Protein AF-A0A7H1MFG8-F1 (afdb_monomer_lite)

Structure (mmCIF, N/CA/C/O backbone):
data_AF-A0A7H1MFG8-F1
#
_entry.id   AF-A0A7H1MFG8-F1
#
loop_
_atom_site.group_PDB
_atom_site.id
_atom_site.type_symbol
_atom_site.label_atom_id
_atom_site.label_alt_id
_atom_site.label_comp_id
_atom_site.label_asym_id
_atom_site.label_entity_id
_atom_site.label_seq_id
_atom_site.pdbx_PDB_ins_code
_atom_site.Cartn_x
_atom_site.Cartn_y
_atom_site.Cartn_z
_atom_site.occupancy
_atom_site.B_iso_or_equiv
_atom_site.auth_seq_id
_atom_site.auth_comp_id
_atom_site.auth_asym_id
_atom_site.auth_atom_id
_atom_site.pdbx_PDB_model_num
ATOM 1 N N . MET A 1 1 ? 10.730 -4.091 -12.799 1.00 57.28 1 MET A N 1
ATOM 2 C CA . MET A 1 1 ? 9.739 -3.023 -13.098 1.00 57.28 1 MET A CA 1
ATOM 3 C C . MET A 1 1 ? 8.597 -3.473 -14.010 1.00 57.28 1 MET A C 1
ATOM 5 O O . MET A 1 1 ? 7.467 -3.427 -13.550 1.00 57.28 1 MET A O 1
ATOM 9 N N . LYS A 1 2 ? 8.839 -3.908 -15.263 1.00 63.31 2 LYS A N 1
ATOM 10 C CA . LYS A 1 2 ? 7.755 -4.246 -16.223 1.00 63.31 2 LYS A CA 1
ATOM 11 C C . LYS A 1 2 ? 6.817 -5.373 -15.768 1.00 63.31 2 LYS A C 1
ATOM 13 O O . LYS A 1 2 ? 5.649 -5.380 -16.132 1.00 63.31 2 LYS A O 1
ATOM 18 N N . GLU A 1 3 ? 7.324 -6.309 -14.975 1.00 64.81 3 GLU A N 1
ATOM 19 C CA . GLU A 1 3 ? 6.545 -7.427 -14.436 1.00 64.81 3 GLU A CA 1
ATOM 20 C C . GLU A 1 3 ? 5.458 -6.963 -13.454 1.00 64.81 3 GLU A C 1
ATOM 22 O O . GLU A 1 3 ? 4.310 -7.381 -13.560 1.00 64.81 3 GLU A O 1
ATOM 27 N N . TYR A 1 4 ? 5.777 -5.999 -12.585 1.00 67.25 4 TYR A N 1
ATOM 28 C CA . TYR A 1 4 ? 4.844 -5.461 -11.591 1.00 67.25 4 TYR A CA 1
ATOM 29 C C . TYR A 1 4 ? 3.778 -4.540 -12.190 1.00 67.25 4 TYR A C 1
ATOM 31 O O . TYR A 1 4 ? 2.659 -4.508 -11.688 1.00 67.25 4 TYR A O 1
ATOM 39 N N . GLN A 1 5 ? 4.080 -3.855 -13.300 1.00 66.44 5 GLN A N 1
ATOM 40 C CA . GLN A 1 5 ? 3.104 -3.017 -14.011 1.00 66.44 5 GLN A CA 1
ATOM 41 C C . GLN A 1 5 ? 1.879 -3.800 -14.500 1.00 66.44 5 GLN A C 1
ATOM 43 O O . GLN A 1 5 ? 0.810 -3.213 -14.631 1.00 66.44 5 GLN A O 1
ATOM 48 N N . ARG A 1 6 ? 2.011 -5.109 -14.758 1.00 68.88 6 ARG A N 1
ATOM 49 C CA . ARG A 1 6 ? 0.874 -5.958 -15.148 1.00 68.88 6 ARG A CA 1
ATOM 50 C C . ARG A 1 6 ? -0.119 -6.175 -14.008 1.00 68.88 6 ARG A C 1
ATOM 52 O O . ARG A 1 6 ? -1.298 -6.352 -14.275 1.00 68.88 6 ARG A O 1
ATOM 59 N N . PHE A 1 7 ? 0.363 -6.160 -12.768 1.00 65.62 7 PHE A N 1
ATOM 60 C CA . PHE A 1 7 ? -0.454 -6.361 -11.570 1.00 65.62 7 PHE A CA 1
ATOM 61 C C . PHE A 1 7 ? -0.911 -5.040 -10.957 1.00 65.62 7 PHE A C 1
ATOM 63 O O . PHE A 1 7 ? -1.987 -4.957 -10.378 1.00 65.62 7 PHE A O 1
ATOM 70 N N . SER A 1 8 ? -0.089 -4.000 -11.071 1.00 64.94 8 SER A N 1
ATOM 71 C CA . SER A 1 8 ? -0.366 -2.700 -10.485 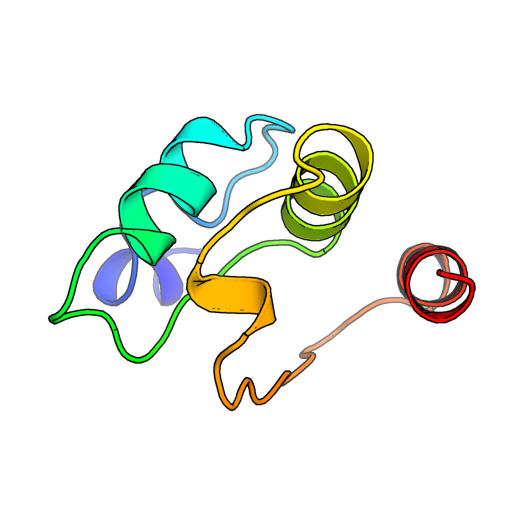1.00 64.94 8 SER A CA 1
ATOM 72 C C . SER A 1 8 ? 0.362 -1.620 -11.303 1.00 64.94 8 SER A C 1
ATOM 74 O O . SER A 1 8 ? 1.549 -1.351 -11.094 1.00 64.94 8 SER A O 1
ATOM 76 N N . PRO A 1 9 ? -0.310 -1.043 -12.317 1.00 67.88 9 PRO A N 1
ATOM 77 C CA . PRO A 1 9 ? 0.270 -0.002 -13.158 1.00 67.88 9 PRO A CA 1
ATOM 78 C C . PRO A 1 9 ? 0.751 1.181 -12.310 1.00 67.88 9 PRO A C 1
ATOM 80 O O . PRO A 1 9 ? 0.053 1.629 -11.403 1.00 67.88 9 PRO A O 1
ATOM 83 N N . ASP A 1 10 ? 1.963 1.661 -12.593 1.00 65.62 10 ASP A N 1
ATOM 84 C CA . ASP A 1 10 ? 2.608 2.823 -11.953 1.00 65.62 10 ASP A CA 1
ATOM 85 C C . ASP A 1 10 ? 2.821 2.756 -10.430 1.00 65.62 10 ASP A C 1
ATOM 87 O O . ASP A 1 10 ? 3.286 3.721 -9.814 1.00 65.62 10 ASP A O 1
ATOM 91 N N . SER A 1 11 ? 2.568 1.610 -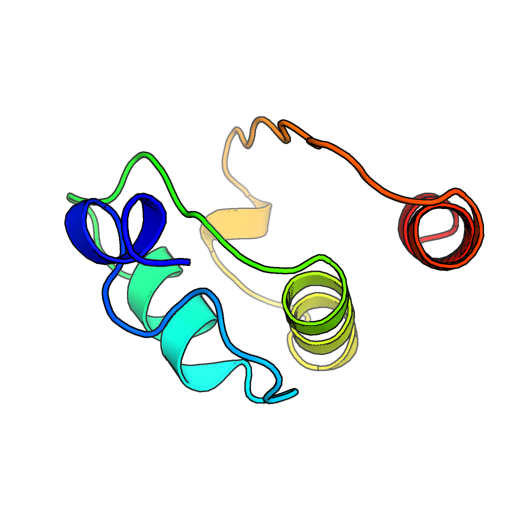9.798 1.00 64.12 11 SER A N 1
ATOM 92 C CA . SER A 1 11 ? 2.743 1.464 -8.353 1.00 64.12 11 SER A CA 1
ATOM 93 C C . SER A 1 11 ? 4.217 1.317 -7.945 1.00 64.12 11 SER A C 1
ATOM 95 O O . SER A 1 11 ? 4.616 1.775 -6.871 1.00 64.12 11 SER A O 1
ATOM 97 N N . VAL A 1 12 ? 5.066 0.791 -8.834 1.00 68.19 12 VAL A N 1
ATOM 98 C CA . VAL A 1 12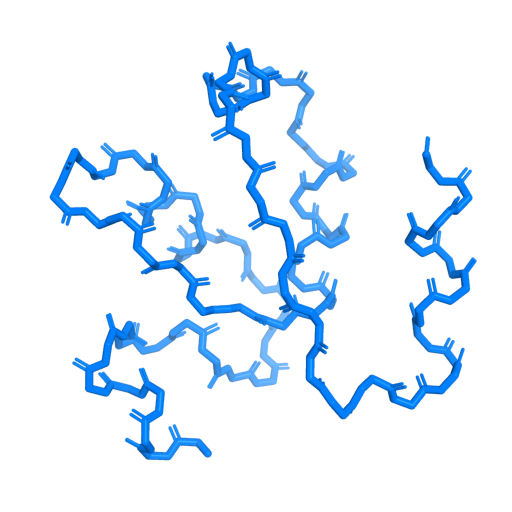 ? 6.505 0.582 -8.605 1.00 68.19 12 VAL A CA 1
ATOM 99 C C . VAL A 1 12 ? 7.327 1.516 -9.495 1.00 68.19 12 VAL A C 1
ATOM 101 O O . VAL A 1 12 ? 7.638 1.206 -10.645 1.00 68.19 12 VAL A O 1
ATOM 104 N N . ASN A 1 13 ? 7.684 2.678 -8.951 1.00 73.56 13 ASN A N 1
ATOM 105 C CA . ASN A 1 13 ? 8.586 3.658 -9.560 1.00 73.56 13 ASN A CA 1
ATOM 106 C C . ASN A 1 13 ? 9.396 4.366 -8.456 1.00 73.56 13 ASN A C 1
ATOM 108 O O . ASN A 1 13 ? 9.109 4.182 -7.274 1.00 73.56 13 ASN A O 1
ATOM 112 N N . GLY A 1 14 ? 10.400 5.159 -8.837 1.00 72.12 14 GLY A N 1
ATOM 113 C CA . GLY A 1 14 ? 11.275 5.871 -7.895 1.00 72.12 14 GLY A CA 1
ATOM 114 C C . GLY A 1 14 ? 10.665 7.120 -7.243 1.00 72.12 14 GLY A C 1
ATOM 115 O O . GLY A 1 14 ? 11.409 7.904 -6.673 1.00 72.12 14 GLY A O 1
ATOM 116 N N . SER A 1 15 ? 9.354 7.352 -7.371 1.00 76.62 15 SER A N 1
ATOM 117 C CA . SER A 1 15 ? 8.675 8.471 -6.709 1.00 76.62 15 SER A CA 1
ATOM 118 C C . SER A 1 15 ? 8.319 8.119 -5.266 1.00 76.62 15 SER A C 1
ATOM 120 O O . SER A 1 15 ? 7.929 6.989 -4.979 1.00 76.62 15 SER A O 1
ATOM 122 N N . ASP A 1 16 ? 8.329 9.124 -4.396 1.00 80.69 16 ASP A N 1
ATOM 123 C CA . ASP A 1 16 ? 7.864 9.022 -3.010 1.00 80.69 16 ASP A CA 1
ATOM 124 C C . ASP A 1 16 ? 6.343 9.202 -2.854 1.00 80.69 16 ASP A C 1
ATOM 126 O O . ASP A 1 16 ? 5.817 9.109 -1.743 1.00 80.69 16 ASP A O 1
ATOM 130 N N . SER A 1 17 ? 5.623 9.456 -3.955 1.00 84.56 17 SER A N 1
ATOM 131 C CA . SER A 1 17 ? 4.177 9.694 -3.947 1.00 84.56 17 SER A CA 1
ATOM 132 C C . SER A 1 17 ? 3.381 8.460 -3.508 1.00 84.56 17 SER A C 1
ATOM 134 O O . SER A 1 17 ? 3.537 7.363 -4.055 1.00 84.56 17 SER A O 1
ATOM 136 N N . THR A 1 18 ? 2.456 8.672 -2.571 1.00 89.75 18 THR A N 1
ATOM 137 C CA . THR A 1 18 ? 1.559 7.652 -2.002 1.00 89.75 18 THR A CA 1
ATOM 138 C C . THR A 1 18 ? 0.184 7.604 -2.675 1.00 89.75 18 THR A C 1
ATOM 140 O O . THR A 1 18 ? -0.586 6.682 -2.417 1.00 89.75 18 THR A O 1
ATOM 143 N N . VAL A 1 19 ? -0.127 8.540 -3.583 1.00 88.25 19 VAL A N 1
ATOM 144 C CA . VAL A 1 19 ? -1.460 8.680 -4.208 1.00 88.25 19 VAL A CA 1
ATOM 145 C C . VAL A 1 19 ? -1.897 7.397 -4.918 1.00 88.25 19 VAL A C 1
ATOM 147 O O . VAL A 1 19 ? -3.027 6.942 -4.756 1.00 88.25 19 VAL A O 1
ATOM 150 N N . GLY A 1 20 ? -0.990 6.785 -5.686 1.00 86.12 20 GLY A N 1
ATOM 151 C CA . GLY A 1 20 ? -1.269 5.525 -6.378 1.00 86.12 20 GLY A CA 1
ATOM 152 C C . GLY A 1 20 ? -1.481 4.358 -5.413 1.00 86.12 20 GLY A C 1
ATOM 153 O O . GLY A 1 20 ? -2.366 3.536 -5.631 1.00 86.12 20 GLY A O 1
ATOM 154 N N . LEU A 1 21 ? -0.714 4.316 -4.318 1.00 88.94 21 LEU A N 1
ATOM 155 C CA . LEU A 1 21 ? -0.859 3.292 -3.285 1.00 88.94 21 LEU A CA 1
ATOM 156 C C . LEU A 1 21 ? -2.213 3.416 -2.572 1.00 88.94 21 LEU A C 1
ATOM 158 O O . LEU A 1 21 ? -2.922 2.421 -2.464 1.00 88.94 21 LEU A O 1
ATOM 162 N N . LYS A 1 22 ? -2.614 4.632 -2.181 1.00 89.31 22 LYS A N 1
ATOM 163 C CA . LYS A 1 22 ? -3.921 4.901 -1.560 1.00 89.31 22 LYS A CA 1
ATOM 164 C C . LYS A 1 22 ? -5.077 4.491 -2.473 1.00 89.31 22 LYS A C 1
ATOM 166 O O . LYS A 1 22 ? -5.926 3.707 -2.070 1.00 89.31 22 LYS A O 1
ATOM 171 N N . ARG A 1 23 ? -5.034 4.909 -3.743 1.00 87.88 23 ARG A N 1
ATOM 172 C CA . ARG A 1 23 ? -6.033 4.513 -4.749 1.00 87.88 23 ARG A CA 1
ATOM 173 C C . ARG A 1 23 ? -6.129 2.993 -4.915 1.00 87.88 23 ARG A C 1
ATOM 175 O O . ARG A 1 23 ? -7.206 2.484 -5.199 1.00 87.88 23 ARG A O 1
ATOM 182 N N . ASN A 1 24 ? -5.019 2.268 -4.795 1.00 85.69 24 ASN A N 1
ATOM 183 C CA . ASN A 1 24 ? -5.033 0.811 -4.909 1.00 85.69 24 ASN A CA 1
ATOM 184 C C . ASN A 1 24 ? -5.623 0.127 -3.670 1.00 85.69 24 ASN A C 1
ATOM 186 O O . ASN A 1 24 ? -6.249 -0.914 -3.830 1.00 85.69 24 ASN A O 1
ATOM 190 N N . LEU A 1 25 ? -5.457 0.712 -2.480 1.00 88.00 25 LEU A N 1
ATOM 191 C CA . LEU A 1 25 ? -6.027 0.213 -1.222 1.00 88.00 25 LEU A CA 1
ATOM 192 C C . LEU A 1 25 ? -7.549 0.404 -1.126 1.00 88.00 25 LEU A C 1
ATOM 194 O O . LEU A 1 25 ? -8.204 -0.331 -0.398 1.00 88.00 25 LEU A O 1
ATOM 198 N N . GLU A 1 26 ? -8.109 1.378 -1.846 1.00 85.38 26 GLU A N 1
ATOM 199 C CA . GLU A 1 26 ? -9.554 1.668 -1.883 1.00 85.38 26 GLU A CA 1
ATOM 200 C C . GLU A 1 26 ? -10.330 0.798 -2.888 1.00 85.38 26 GLU A C 1
ATOM 202 O O . GLU A 1 26 ? -11.554 0.877 -2.961 1.00 85.38 26 GLU A O 1
ATOM 207 N N . LYS A 1 27 ? -9.637 -0.009 -3.698 1.00 83.25 27 LYS A N 1
ATOM 208 C CA . LYS A 1 27 ? -10.261 -0.863 -4.712 1.00 83.25 27 LYS A CA 1
ATOM 209 C C . LYS A 1 27 ? -10.569 -2.250 -4.152 1.00 83.25 27 LYS A C 1
ATOM 211 O O . LYS A 1 27 ? -9.653 -2.984 -3.793 1.00 83.25 27 LYS A O 1
ATOM 216 N N . ASP A 1 28 ? -11.840 -2.640 -4.191 1.00 74.12 28 ASP A N 1
ATOM 217 C CA . ASP A 1 28 ? -12.312 -3.940 -3.688 1.00 74.12 28 ASP A CA 1
ATOM 218 C C . ASP A 1 28 ? -11.798 -5.156 -4.492 1.00 74.12 28 ASP A C 1
ATOM 220 O O . ASP A 1 28 ? -11.778 -6.280 -3.987 1.00 74.12 28 ASP A O 1
ATOM 224 N N . ASP A 1 29 ? -11.371 -4.961 -5.744 1.00 74.62 29 ASP A N 1
ATOM 225 C CA . ASP A 1 29 ? -10.909 -6.028 -6.643 1.00 74.62 29 ASP A CA 1
ATOM 226 C C . ASP A 1 29 ? -9.394 -6.309 -6.563 1.00 74.62 29 ASP A C 1
ATOM 228 O O . ASP A 1 29 ? -8.926 -7.351 -7.034 1.00 74.62 29 ASP A O 1
ATOM 232 N N . ASN A 1 30 ? -8.621 -5.444 -5.901 1.00 65.25 30 ASN A N 1
ATOM 233 C CA . ASN A 1 30 ? -7.162 -5.529 -5.830 1.00 65.25 30 ASN A CA 1
ATOM 234 C C . ASN A 1 30 ? -6.674 -6.207 -4.545 1.00 65.25 30 ASN A C 1
ATOM 236 O O . ASN A 1 30 ? -6.133 -5.575 -3.640 1.00 65.25 30 ASN A O 1
ATOM 240 N N . LYS A 1 31 ? -6.790 -7.539 -4.487 1.00 74.88 31 LYS A N 1
ATOM 241 C CA . LYS A 1 31 ? -6.290 -8.326 -3.339 1.00 74.88 31 LYS A CA 1
ATOM 242 C C . LYS A 1 31 ? -4.763 -8.366 -3.216 1.00 74.88 31 LYS A C 1
ATOM 244 O O . LYS A 1 31 ? -4.252 -8.731 -2.162 1.00 74.88 31 LYS A O 1
ATOM 249 N N . ILE A 1 32 ? -4.030 -8.034 -4.281 1.00 87.12 32 ILE A N 1
ATOM 250 C CA . ILE A 1 32 ? -2.563 -8.008 -4.286 1.00 87.12 32 ILE A CA 1
ATOM 251 C C . ILE A 1 32 ? -2.106 -6.609 -4.677 1.00 87.12 32 ILE A C 1
ATOM 253 O O . ILE A 1 32 ? -2.385 -6.135 -5.776 1.00 87.12 32 ILE A O 1
ATOM 257 N N . ILE A 1 33 ? -1.357 -5.971 -3.781 1.00 86.94 33 ILE A N 1
ATOM 258 C CA . ILE A 1 33 ? -0.807 -4.636 -3.988 1.00 86.94 33 ILE A CA 1
ATOM 259 C C . ILE A 1 33 ? 0.708 -4.742 -4.005 1.00 86.94 33 ILE A C 1
ATOM 261 O O . ILE A 1 33 ? 1.328 -5.192 -3.044 1.00 86.94 33 ILE A O 1
ATOM 265 N N . VAL A 1 34 ? 1.306 -4.295 -5.105 1.00 88.19 34 VAL A N 1
ATOM 266 C CA . VAL A 1 34 ? 2.760 -4.206 -5.232 1.00 88.19 34 VAL A CA 1
ATOM 267 C C . VAL A 1 34 ? 3.171 -2.755 -5.031 1.00 88.19 34 VAL A C 1
ATOM 269 O O . VAL A 1 34 ? 2.706 -1.877 -5.757 1.00 88.19 34 VAL A O 1
ATOM 272 N N . THR A 1 35 ? 4.051 -2.499 -4.068 1.00 87.75 35 THR A N 1
ATOM 273 C CA . THR A 1 35 ? 4.572 -1.163 -3.756 1.00 87.75 35 THR A CA 1
ATOM 274 C C . THR A 1 35 ? 6.038 -1.239 -3.335 1.00 87.75 35 THR A C 1
ATOM 276 O O . THR A 1 35 ? 6.560 -2.320 -3.067 1.00 87.75 35 THR A O 1
ATOM 279 N N . THR A 1 36 ? 6.717 -0.095 -3.280 1.00 87.56 36 THR A N 1
ATOM 280 C CA . THR A 1 36 ? 8.047 0.011 -2.667 1.00 87.56 36 THR A CA 1
ATOM 281 C C . THR A 1 36 ? 7.929 0.237 -1.160 1.00 87.56 36 THR A C 1
ATOM 283 O O . THR A 1 36 ? 6.927 0.766 -0.668 1.00 87.56 36 THR A O 1
ATOM 286 N N . ILE A 1 37 ? 8.984 -0.119 -0.423 1.00 87.00 37 ILE A N 1
ATOM 287 C CA . ILE A 1 37 ? 9.044 0.070 1.031 1.00 87.00 37 ILE A CA 1
ATOM 288 C C . ILE A 1 37 ? 9.043 1.560 1.422 1.00 87.00 37 ILE A C 1
ATOM 290 O O . ILE A 1 37 ? 8.422 1.925 2.416 1.00 87.00 37 ILE A O 1
ATOM 294 N N . GLN A 1 38 ? 9.632 2.441 0.599 1.00 86.25 38 GLN A N 1
ATOM 295 C CA . GLN A 1 38 ? 9.579 3.903 0.785 1.00 86.25 38 GLN A CA 1
ATOM 296 C C . GLN A 1 38 ? 8.144 4.421 0.755 1.00 86.25 38 GLN A C 1
ATOM 298 O O . GLN A 1 38 ? 7.728 5.141 1.658 1.00 86.25 38 GLN A O 1
ATOM 303 N N . LYS A 1 39 ? 7.370 4.030 -0.265 1.00 89.50 39 LYS A N 1
ATOM 304 C CA . LYS A 1 39 ? 5.977 4.466 -0.412 1.00 89.50 39 LYS A CA 1
ATOM 305 C C . LYS A 1 39 ? 5.107 3.964 0.734 1.00 89.50 39 LYS A C 1
ATOM 307 O O . LYS A 1 39 ? 4.262 4.713 1.209 1.00 89.50 39 LYS A O 1
ATOM 312 N N . LEU A 1 40 ? 5.328 2.729 1.194 1.00 90.81 40 LEU A N 1
ATOM 313 C CA . LEU A 1 40 ? 4.626 2.193 2.362 1.00 90.81 40 LEU A CA 1
ATOM 314 C C . LEU A 1 40 ? 4.960 2.997 3.627 1.00 90.81 40 LEU A C 1
ATOM 316 O O . LEU A 1 40 ? 4.050 3.419 4.332 1.00 90.81 40 LEU A O 1
ATOM 320 N N . ASN A 1 41 ? 6.244 3.270 3.878 1.00 89.94 41 ASN A N 1
ATOM 321 C CA . ASN A 1 41 ? 6.683 4.075 5.021 1.00 89.94 41 ASN A CA 1
ATOM 322 C C . ASN A 1 41 ? 6.076 5.489 4.986 1.00 89.94 41 ASN A C 1
ATOM 324 O O . ASN A 1 41 ? 5.542 5.972 5.980 1.00 89.94 41 ASN A O 1
ATOM 328 N N . ASN A 1 42 ? 6.099 6.139 3.821 1.00 91.12 42 ASN A N 1
ATOM 329 C CA . ASN A 1 42 ? 5.510 7.465 3.649 1.00 91.12 42 ASN A CA 1
ATOM 330 C C . ASN A 1 42 ? 3.992 7.451 3.849 1.00 91.12 42 ASN A C 1
ATOM 332 O O . ASN A 1 42 ? 3.458 8.404 4.406 1.00 91.12 42 ASN A O 1
ATOM 336 N N . LEU A 1 43 ? 3.292 6.398 3.420 1.00 92.25 43 LEU A N 1
ATOM 337 C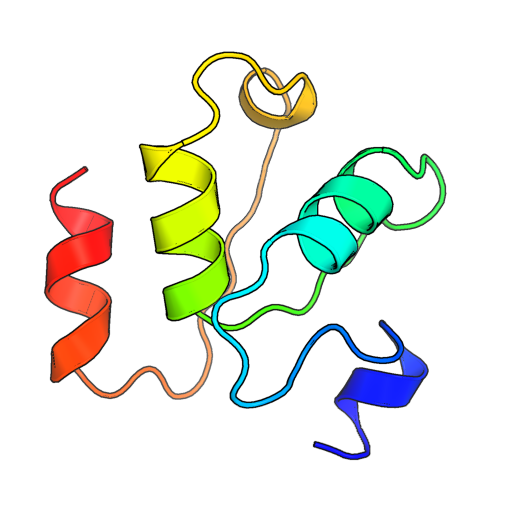 CA . LEU A 1 43 ? 1.855 6.271 3.655 1.00 92.25 43 LEU A CA 1
ATOM 338 C C . LEU A 1 43 ? 1.565 6.184 5.157 1.00 92.25 43 LEU A C 1
ATOM 340 O O . LEU A 1 43 ? 0.783 6.981 5.660 1.00 92.25 43 LEU A O 1
ATOM 344 N N . MET A 1 44 ? 2.248 5.287 5.873 1.00 90.44 44 MET A N 1
ATOM 345 C CA . MET A 1 44 ? 2.032 5.084 7.311 1.00 90.44 44 MET A CA 1
ATOM 346 C C . MET A 1 44 ? 2.371 6.321 8.152 1.00 90.44 44 MET A C 1
ATOM 348 O O . MET A 1 44 ? 1.752 6.535 9.182 1.00 90.44 44 MET A O 1
ATOM 352 N N . LYS A 1 45 ? 3.326 7.153 7.716 1.00 90.38 45 LYS A N 1
ATOM 353 C CA . LYS A 1 45 ? 3.677 8.409 8.403 1.00 90.38 45 LYS A CA 1
ATOM 354 C C . LYS A 1 45 ? 2.663 9.539 8.214 1.00 90.38 45 LYS A C 1
ATOM 356 O O . LYS A 1 45 ? 2.663 10.467 9.012 1.00 90.38 45 LYS A O 1
ATOM 361 N N . ASN A 1 46 ? 1.900 9.526 7.119 1.00 90.88 46 ASN A N 1
ATOM 362 C CA . ASN A 1 46 ? 1.024 10.639 6.736 1.00 90.88 46 ASN A CA 1
ATOM 363 C C . ASN A 1 46 ? -0.471 10.306 6.848 1.00 90.88 46 ASN A C 1
ATOM 365 O O . ASN A 1 46 ? -1.298 11.206 6.736 1.00 90.88 46 ASN A O 1
ATOM 369 N N . GLU A 1 47 ? -0.831 9.033 7.009 1.00 90.62 47 GLU A N 1
ATOM 370 C CA . GLU A 1 47 ? -2.216 8.568 7.036 1.00 90.62 47 GLU A CA 1
ATOM 371 C C . GLU A 1 47 ? -2.432 7.667 8.256 1.00 90.62 47 GLU A C 1
ATOM 373 O O . GLU A 1 47 ? -2.041 6.499 8.250 1.00 90.62 47 GLU A O 1
ATOM 378 N N . ASP A 1 48 ? -3.105 8.200 9.276 1.00 89.62 48 ASP A N 1
ATOM 379 C CA . ASP A 1 48 ? -3.324 7.508 10.556 1.00 89.62 48 ASP A CA 1
ATOM 380 C C . ASP A 1 48 ? -4.608 6.656 10.578 1.00 89.62 48 ASP A C 1
ATOM 382 O O . ASP A 1 48 ? -4.820 5.856 11.489 1.00 89.62 48 ASP A O 1
ATOM 386 N N . SER A 1 49 ? -5.497 6.816 9.590 1.00 90.56 49 SER A N 1
ATOM 387 C CA . SER A 1 49 ? -6.867 6.278 9.640 1.00 90.56 49 SER A CA 1
ATOM 388 C C . SER A 1 49 ? -7.345 5.633 8.333 1.00 90.56 49 SER A C 1
ATOM 390 O O . SER A 1 49 ? -8.451 5.888 7.854 1.00 90.56 49 SER A O 1
ATOM 392 N N . LEU A 1 50 ? -6.538 4.740 7.754 1.00 90.81 50 LEU A N 1
ATOM 393 C CA . LEU A 1 50 ? -6.954 3.984 6.570 1.00 90.81 50 LEU A CA 1
ATOM 394 C C . LEU A 1 50 ? -7.792 2.747 6.945 1.00 90.81 50 LEU A C 1
ATOM 396 O O . LEU A 1 50 ? -7.391 1.991 7.833 1.00 90.81 50 LEU A O 1
ATOM 400 N N . PRO A 1 51 ? -8.896 2.451 6.225 1.00 90.81 51 PRO A N 1
ATOM 401 C CA . PRO A 1 51 ? -9.707 1.255 6.472 1.00 90.81 51 PRO A CA 1
ATOM 402 C C . PRO A 1 51 ? -8.918 -0.060 6.431 1.00 90.81 51 PRO A C 1
ATOM 404 O O . PRO A 1 51 ? -9.255 -1.000 7.146 1.00 90.81 51 PRO A O 1
ATOM 407 N N . VAL A 1 52 ? -7.848 -0.131 5.627 1.00 89.88 52 VAL A N 1
ATOM 408 C CA . VAL A 1 52 ? -6.978 -1.316 5.527 1.00 89.88 52 VAL A CA 1
ATOM 409 C C . VAL A 1 52 ? -6.294 -1.671 6.854 1.00 89.88 52 VAL A C 1
ATOM 411 O O . VAL A 1 52 ? -5.996 -2.838 7.086 1.00 89.88 52 VAL A O 1
ATOM 414 N N . TYR A 1 53 ? -6.103 -0.709 7.764 1.00 90.69 53 TYR A N 1
ATOM 415 C CA . TYR A 1 53 ? -5.477 -0.957 9.070 1.00 90.69 53 TYR A CA 1
ATOM 416 C C . TYR A 1 53 ? -6.333 -1.827 9.996 1.00 90.69 53 TYR A C 1
ATOM 418 O O . TYR A 1 53 ? -5.819 -2.384 10.960 1.00 90.69 53 TYR A O 1
ATOM 426 N N . GLN A 1 54 ? -7.629 -1.961 9.705 1.00 90.88 54 GLN A N 1
ATOM 427 C CA . GLN A 1 54 ? -8.557 -2.822 10.445 1.00 90.88 54 GLN A CA 1
ATOM 428 C C . GLN A 1 54 ? -8.821 -4.157 9.729 1.00 90.88 54 GLN A C 1
ATOM 430 O O . GLN A 1 54 ? -9.687 -4.927 10.141 1.00 90.88 54 GLN A O 1
ATOM 435 N N . GLN A 1 55 ? -8.100 -4.437 8.641 1.00 89.88 55 GLN A N 1
ATOM 436 C CA . GLN A 1 55 ? -8.259 -5.652 7.847 1.00 89.88 55 GLN A CA 1
ATOM 437 C C . GLN A 1 55 ? -7.126 -6.647 8.120 1.00 89.88 55 GLN A C 1
ATOM 439 O O . GLN A 1 55 ? -6.079 -6.309 8.667 1.00 89.88 55 GLN A O 1
ATOM 444 N N . GLN A 1 56 ? -7.332 -7.903 7.722 1.00 91.00 56 GLN A N 1
ATOM 445 C CA . GLN A 1 56 ? -6.273 -8.910 7.748 1.00 91.00 56 GLN A CA 1
ATOM 446 C C . GLN A 1 56 ? -5.319 -8.666 6.575 1.00 91.00 56 GLN A C 1
ATOM 448 O O . GLN A 1 56 ? -5.674 -8.902 5.421 1.00 91.00 56 GLN A O 1
ATOM 453 N N . VAL A 1 57 ? -4.112 -8.188 6.878 1.00 90.31 57 VAL A N 1
ATOM 454 C CA . VAL A 1 57 ? -3.093 -7.835 5.883 1.00 90.31 57 VAL A CA 1
ATOM 455 C C . VAL A 1 57 ? -1.903 -8.779 6.005 1.00 90.31 57 VAL A C 1
ATOM 457 O O . VAL A 1 57 ? -1.382 -9.002 7.096 1.00 90.31 57 VAL A O 1
ATOM 460 N N . VAL A 1 58 ? -1.445 -9.315 4.873 1.00 91.81 58 VAL A N 1
ATOM 461 C CA . VAL A 1 58 ? -0.217 -10.115 4.789 1.00 91.81 58 VAL A CA 1
ATOM 462 C C . VAL A 1 58 ? 0.836 -9.318 4.034 1.00 91.81 58 VAL A C 1
ATOM 464 O O . VAL A 1 58 ? 0.619 -8.918 2.891 1.00 91.81 58 VAL A O 1
ATOM 467 N N . PHE A 1 59 ? 1.994 -9.117 4.661 1.00 90.56 59 PHE A N 1
ATOM 468 C CA . PHE A 1 59 ? 3.141 -8.479 4.024 1.00 90.56 59 PHE A CA 1
ATOM 469 C C . PHE A 1 59 ? 4.109 -9.531 3.483 1.00 90.56 59 PHE A C 1
ATOM 471 O O . PHE A 1 59 ? 4.575 -10.398 4.221 1.00 90.56 59 PHE A O 1
ATOM 478 N N . ILE A 1 60 ? 4.440 -9.426 2.195 1.00 89.19 60 ILE A N 1
ATOM 479 C CA . ILE A 1 60 ? 5.486 -10.223 1.549 1.00 89.19 60 ILE A CA 1
ATOM 480 C C . ILE A 1 60 ? 6.572 -9.256 1.088 1.00 89.19 60 ILE A C 1
ATOM 482 O O . ILE A 1 60 ? 6.356 -8.447 0.187 1.00 89.19 60 ILE A O 1
ATOM 486 N N . PHE A 1 61 ? 7.742 -9.334 1.715 1.00 84.31 61 PHE A N 1
ATOM 487 C CA . PHE A 1 61 ? 8.894 -8.507 1.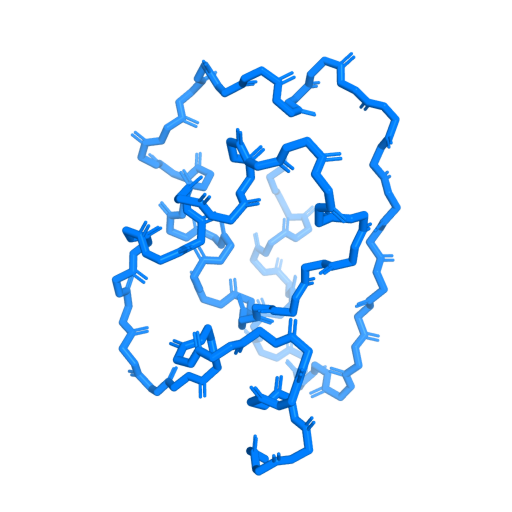371 1.00 84.31 61 PHE A CA 1
ATOM 488 C C . PHE A 1 61 ? 9.838 -9.294 0.454 1.00 84.31 61 PHE A C 1
ATOM 490 O O . PHE A 1 61 ? 10.300 -10.371 0.825 1.00 84.31 61 PHE A O 1
ATOM 497 N N . GLY A 1 62 ? 10.133 -8.758 -0.733 1.00 78.06 62 GLY A N 1
ATOM 498 C CA . GLY A 1 62 ? 11.131 -9.301 -1.663 1.00 78.06 62 GLY A CA 1
ATOM 499 C C . GLY A 1 62 ? 12.341 -8.372 -1.779 1.00 78.06 62 GLY A C 1
ATOM 500 O O . GLY A 1 62 ? 12.156 -7.157 -1.768 1.00 78.06 62 GLY A O 1
ATOM 501 N N . GLU A 1 63 ? 13.555 -8.936 -1.854 1.00 66.62 63 GLU A N 1
ATOM 502 C CA . GLU A 1 63 ? 14.838 -8.235 -2.103 1.00 66.62 63 GLU A CA 1
ATOM 503 C C . GLU A 1 63 ? 14.976 -6.869 -1.395 1.00 66.62 63 GLU A C 1
ATOM 505 O O . GLU A 1 63 ? 15.406 -5.866 -1.965 1.00 66.62 63 GLU A O 1
ATOM 510 N N . CYS A 1 64 ? 14.577 -6.800 -0.123 1.00 57.25 64 CYS A N 1
ATOM 511 C CA . CYS A 1 64 ? 14.759 -5.599 0.681 1.00 57.25 64 CYS A CA 1
ATOM 512 C C . CYS A 1 64 ? 16.200 -5.568 1.198 1.00 57.25 64 CYS A C 1
ATOM 514 O O . CYS A 1 64 ? 16.547 -6.268 2.151 1.00 57.25 64 CYS A O 1
ATOM 516 N N . HIS A 1 65 ? 17.055 -4.743 0.590 1.00 57.88 65 HIS A N 1
ATOM 517 C CA . HIS A 1 65 ? 18.375 -4.474 1.151 1.00 57.88 65 HIS A CA 1
ATOM 518 C C . HIS A 1 65 ? 18.221 -3.898 2.571 1.00 57.88 65 HIS A C 1
ATOM 520 O O . HIS A 1 65 ? 17.421 -2.994 2.824 1.00 57.88 65 HIS A O 1
ATOM 526 N N . ARG A 1 66 ? 18.994 -4.451 3.514 1.00 54.41 66 ARG A N 1
ATOM 527 C CA . ARG A 1 66 ? 18.900 -4.233 4.973 1.00 54.41 66 ARG A CA 1
ATOM 528 C C . ARG A 1 66 ? 18.779 -2.767 5.416 1.00 54.41 66 ARG A C 1
ATOM 530 O O . ARG A 1 66 ? 18.222 -2.510 6.478 1.00 54.41 66 ARG 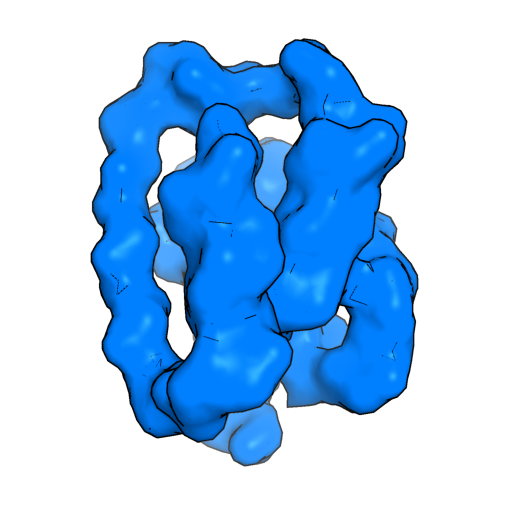A O 1
ATOM 537 N N . SER A 1 67 ? 19.293 -1.825 4.626 1.00 58.22 67 SER A N 1
ATOM 538 C CA . SER A 1 67 ? 19.314 -0.392 4.935 1.00 58.22 67 SER A CA 1
ATOM 539 C C . SER A 1 67 ? 17.931 0.259 5.025 1.00 58.22 67 SER A C 1
ATOM 541 O O . SER A 1 67 ? 17.805 1.265 5.710 1.00 58.22 67 SER A O 1
ATOM 543 N N . GLN A 1 68 ? 16.899 -0.294 4.378 1.00 52.62 68 GLN A N 1
ATOM 544 C CA . GLN A 1 68 ? 15.558 0.319 4.340 1.00 52.62 68 GLN A CA 1
ATOM 545 C C . GLN A 1 68 ? 14.516 -0.435 5.174 1.00 52.62 68 GLN A C 1
ATOM 547 O O . GLN A 1 68 ? 13.525 0.141 5.612 1.00 52.62 68 GLN A O 1
ATOM 552 N N . PHE A 1 69 ? 14.749 -1.720 5.432 1.00 60.31 69 PHE A N 1
ATOM 553 C CA . PHE A 1 69 ? 13.824 -2.563 6.187 1.00 60.31 69 PHE A CA 1
ATOM 554 C C . PHE A 1 69 ? 13.837 -2.262 7.697 1.00 60.31 69 PHE A C 1
ATOM 556 O O . PHE A 1 69 ? 12.803 -2.325 8.357 1.00 60.31 69 PHE A O 1
ATOM 563 N N . GLY A 1 70 ? 14.999 -1.886 8.247 1.00 59.34 70 GLY A N 1
ATOM 564 C CA . GLY A 1 70 ? 15.172 -1.658 9.686 1.00 59.34 70 GLY A CA 1
ATOM 565 C C . GLY A 1 70 ? 14.434 -0.440 10.253 1.00 59.34 70 GLY A C 1
ATOM 566 O O . GLY A 1 70 ? 14.196 -0.397 11.457 1.00 59.34 70 GLY A O 1
ATOM 567 N N . GLU A 1 71 ? 14.065 0.538 9.421 1.00 61.16 71 GLU A N 1
ATOM 568 C CA . GLU A 1 71 ? 13.225 1.666 9.852 1.00 61.16 71 GLU A CA 1
ATOM 569 C C . GLU A 1 71 ? 11.740 1.303 9.877 1.00 61.16 71 GLU A C 1
ATOM 571 O O . GLU A 1 71 ? 11.023 1.762 10.757 1.00 61.16 71 GLU A O 1
ATOM 576 N N . VAL A 1 72 ? 11.287 0.447 8.956 1.00 59.62 72 VAL A N 1
ATOM 577 C CA . VAL A 1 72 ? 9.874 0.050 8.867 1.00 59.62 72 VAL A CA 1
ATOM 578 C C . VAL A 1 72 ? 9.475 -0.912 9.985 1.00 59.62 72 VAL A C 1
ATOM 580 O O . VAL A 1 72 ? 8.359 -0.830 10.472 1.00 59.62 72 VAL A O 1
ATOM 583 N N . GLN A 1 73 ? 10.384 -1.775 10.450 1.00 59.59 73 GLN A N 1
ATOM 584 C CA . GLN A 1 73 ? 10.120 -2.676 11.584 1.00 59.59 73 GLN A CA 1
ATOM 585 C C . GLN A 1 73 ? 10.086 -1.996 12.963 1.00 59.59 73 GLN A C 1
ATOM 587 O O . GLN A 1 73 ? 9.734 -2.649 13.941 1.00 59.59 73 GLN A O 1
ATOM 592 N N . LYS A 1 74 ? 10.523 -0.737 13.074 1.00 54.75 74 LYS A N 1
ATOM 593 C CA . LYS A 1 74 ? 10.543 0.000 14.351 1.00 54.75 74 LYS A CA 1
ATOM 594 C C . LYS A 1 74 ? 9.259 0.792 14.620 1.00 54.75 74 LYS A C 1
ATOM 596 O O . LYS A 1 74 ? 9.176 1.422 15.672 1.00 54.75 74 LYS A O 1
ATOM 601 N N . ILE A 1 75 ? 8.332 0.792 13.662 1.00 49.50 75 ILE A N 1
ATOM 602 C CA . ILE A 1 75 ? 6.980 1.353 13.763 1.00 49.50 75 ILE A CA 1
ATOM 603 C C . ILE A 1 75 ? 6.072 0.255 14.315 1.00 49.50 75 ILE A C 1
ATOM 605 O O . ILE A 1 75 ? 5.287 0.563 15.234 1.00 49.50 75 ILE A O 1
#

Radius of gyration: 12.25 Å; chains: 1; bounding box: 32×21×31 Å

pLDDT: mean 78.0, std 13.1, range [49.5, 92.25]

InterPro domains:
  IPR027417 P-loop containing nucleoside triphosphate hydrolase [G3DSA:3.40.50.300] (1-75)
  IPR040980 SWI2/SNF2 ATPase [PF18766] (2-74)
  IPR051268 Type I restriction enzyme R subunit [PTHR30195] (1-74)

Foldseek 3Di:
DVVCCVLQNPQDDPDLDLPSVLVLLPDPPRPDHDHDLSNVVSCVVPPPDDPCVVPDDDDDDDPDDPPRVVVVVVD

Secondary structure (DSSP, 8-state):
-HHHHTTSTTTSSS----HHHHHHHT-TT-------HHHHHHHHHH-S--GGGGS-------S--HHHHHHHTT-

Organism: NCBI:txid1815583

Sequence (75 aa):
MKEYQRFSPDSVNGSDSTVGLKRNLEKDDNKIIVTTIQKLNNLMKNEDSLPVYQQQVVFIFGECHRSQFGEVQKI